Protein AF-A0A962QTX9-F1 (afdb_monomer_lite)

pLDDT: mean 82.23, std 19.07, range [38.94, 98.12]

Secondary structure (DSSP, 8-state):
----EEEBTTT--EEEGGG-EEEES---TT-SSEEEESS--TTEEPHHHHHHHHHHHHHHHHTT--------PPPPPPP-

Structure (mmCIF, N/CA/C/O backbone):
data_AF-A0A962QTX9-F1
#
_entry.id   AF-A0A962QTX9-F1
#
loop_
_atom_site.group_PDB
_atom_site.id
_atom_site.type_symbol
_atom_site.label_atom_id
_atom_site.label_alt_id
_atom_site.label_comp_id
_atom_site.label_asym_id
_atom_site.label_entity_id
_atom_site.label_seq_id
_atom_site.pdbx_PDB_ins_code
_atom_site.Cartn_x
_atom_site.Cartn_y
_atom_site.Cartn_z
_atom_site.occupancy
_atom_site.B_iso_or_equiv
_atom_site.auth_seq_id
_atom_site.auth_comp_id
_atom_site.auth_asym_id
_atom_site.auth_atom_id
_atom_site.pdbx_PDB_model_num
ATOM 1 N N . GLY A 1 1 ? 4.539 -19.786 10.481 1.00 78.88 1 GLY A N 1
ATOM 2 C CA . GLY A 1 1 ? 4.659 -18.962 9.259 1.00 78.88 1 GLY A CA 1
ATOM 3 C C . GLY A 1 1 ? 5.348 -17.657 9.606 1.00 78.88 1 GLY A C 1
ATOM 4 O O . GLY A 1 1 ? 5.539 -17.408 10.786 1.00 78.88 1 GLY A O 1
ATOM 5 N N . VAL A 1 2 ? 5.736 -16.850 8.616 1.00 91.44 2 VAL A N 1
ATOM 6 C CA . VAL A 1 2 ? 6.341 -15.522 8.849 1.00 91.44 2 VAL A CA 1
ATOM 7 C C . VAL A 1 2 ? 5.240 -14.473 8.926 1.00 91.44 2 VAL A C 1
ATOM 9 O O . VAL A 1 2 ? 4.445 -14.369 7.992 1.00 91.44 2 VAL A O 1
ATOM 12 N N . GLU A 1 3 ? 5.205 -13.685 9.993 1.00 93.50 3 GLU A N 1
ATOM 13 C CA . GLU A 1 3 ? 4.330 -12.515 10.121 1.00 93.50 3 GLU A CA 1
ATOM 14 C C . GLU A 1 3 ? 4.977 -11.300 9.456 1.00 93.50 3 GLU A C 1
ATOM 16 O O . GLU A 1 3 ? 6.194 -11.131 9.509 1.00 93.50 3 GLU A O 1
ATOM 21 N N . ILE A 1 4 ? 4.168 -10.479 8.790 1.00 94.06 4 ILE A N 1
ATOM 22 C CA . ILE A 1 4 ? 4.642 -9.283 8.094 1.00 94.06 4 ILE A CA 1
ATOM 23 C C . ILE A 1 4 ? 3.810 -8.116 8.600 1.00 94.06 4 ILE A C 1
A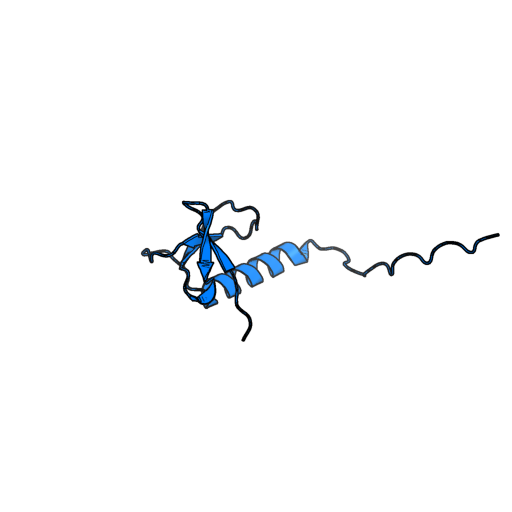TOM 25 O O . ILE A 1 4 ? 2.584 -8.141 8.514 1.00 94.06 4 ILE A O 1
ATOM 29 N N . TRP A 1 5 ? 4.493 -7.099 9.104 1.00 95.44 5 TRP A N 1
ATOM 30 C CA . TRP A 1 5 ? 3.874 -5.928 9.703 1.00 95.44 5 TRP A CA 1
ATOM 31 C C . TRP A 1 5 ? 4.183 -4.695 8.863 1.00 95.44 5 TRP A C 1
ATOM 33 O O . TRP A 1 5 ? 5.303 -4.524 8.382 1.00 95.44 5 TRP A O 1
ATOM 43 N N . VAL A 1 6 ? 3.185 -3.834 8.694 1.00 94.62 6 VAL A N 1
ATOM 44 C CA . VAL A 1 6 ? 3.314 -2.544 8.010 1.00 94.62 6 VAL A CA 1
ATOM 45 C C . VAL A 1 6 ? 2.656 -1.460 8.849 1.00 94.62 6 VAL A C 1
ATOM 47 O O . VAL A 1 6 ? 1.765 -1.730 9.650 1.00 94.62 6 VAL A O 1
ATOM 50 N N . THR A 1 7 ? 3.113 -0.228 8.693 1.00 95.50 7 THR A N 1
ATOM 51 C CA . THR A 1 7 ? 2.546 0.928 9.379 1.00 95.50 7 THR A CA 1
ATOM 52 C C . THR A 1 7 ? 1.376 1.504 8.575 1.00 95.50 7 THR A C 1
ATOM 54 O O . THR A 1 7 ? 1.526 1.778 7.383 1.00 95.50 7 THR A O 1
ATOM 57 N N . ASP A 1 8 ? 0.221 1.714 9.211 1.00 94.81 8 ASP A N 1
ATOM 58 C CA . ASP A 1 8 ? -0.917 2.421 8.620 1.00 94.81 8 ASP A CA 1
ATOM 59 C C . ASP A 1 8 ? -0.515 3.872 8.323 1.00 94.81 8 ASP A C 1
ATOM 61 O O . ASP A 1 8 ? -0.072 4.611 9.209 1.00 94.81 8 ASP A O 1
ATOM 65 N N . HIS A 1 9 ? -0.663 4.286 7.062 1.00 93.94 9 HIS A N 1
ATOM 66 C CA . HIS A 1 9 ? -0.180 5.583 6.577 1.00 93.94 9 HIS A CA 1
ATOM 67 C C . HIS A 1 9 ? -0.885 6.778 7.231 1.00 93.94 9 HIS A C 1
ATOM 69 O O . HIS A 1 9 ? -0.361 7.889 7.190 1.00 93.94 9 HIS A O 1
ATOM 75 N N . ARG A 1 10 ? -2.061 6.563 7.835 1.00 93.12 10 ARG A N 1
ATOM 76 C CA . ARG A 1 10 ? -2.908 7.620 8.403 1.00 93.12 10 ARG A CA 1
ATOM 77 C C . ARG A 1 10 ? -2.545 7.939 9.843 1.00 93.12 10 ARG A C 1
ATOM 79 O O . ARG A 1 10 ? -2.669 9.088 10.256 1.00 93.12 10 ARG A O 1
ATOM 86 N N . ASN A 1 11 ? -2.180 6.921 10.621 1.00 94.12 11 ASN A N 1
ATOM 87 C CA . ASN A 1 11 ? -2.076 7.040 12.076 1.00 94.12 11 ASN A CA 1
ATOM 88 C C . ASN A 1 11 ? -0.812 6.409 12.680 1.00 94.12 11 ASN A C 1
ATOM 90 O O . ASN A 1 11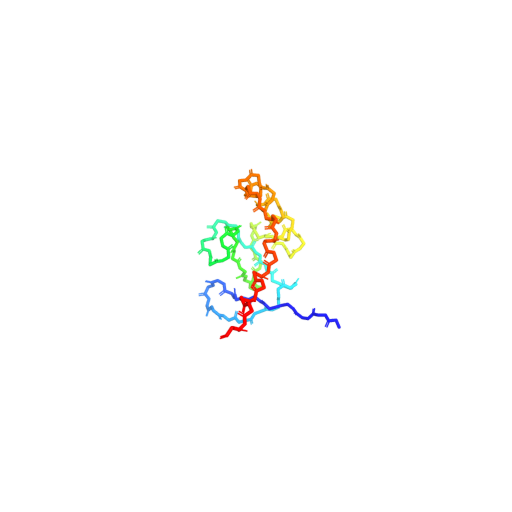 ? -0.606 6.530 13.885 1.00 94.12 11 ASN A O 1
ATOM 94 N N . GLY A 1 12 ? 0.035 5.752 11.883 1.00 93.12 12 GLY A N 1
ATOM 95 C CA . GLY A 1 12 ? 1.277 5.173 12.385 1.00 93.12 12 GLY A CA 1
ATOM 96 C C . GLY A 1 12 ? 1.118 3.832 13.112 1.00 93.12 12 GLY A C 1
ATOM 97 O O . GLY A 1 12 ? 2.090 3.341 13.682 1.00 93.12 12 GLY A O 1
ATOM 98 N N . GLN A 1 13 ? -0.075 3.232 13.144 1.00 96.50 13 GLN A N 1
ATOM 99 C CA . GLN A 1 13 ? -0.285 1.956 13.830 1.00 96.50 13 GLN A CA 1
ATOM 100 C C . GLN A 1 13 ? 0.263 0.781 13.023 1.00 96.50 13 GLN A C 1
ATOM 102 O O . GLN A 1 13 ? 0.153 0.744 11.803 1.00 96.50 13 GLN A O 1
ATOM 107 N N . TRP A 1 14 ? 0.820 -0.210 13.712 1.00 96.88 14 TRP A N 1
ATOM 108 C CA . TRP A 1 14 ? 1.230 -1.463 13.086 1.00 96.88 14 TRP A CA 1
ATOM 109 C C . TRP A 1 14 ? 0.012 -2.330 12.773 1.00 96.88 14 TRP A C 1
ATOM 111 O O . TRP A 1 14 ? -0.827 -2.566 13.642 1.00 96.88 14 TRP A O 1
ATOM 121 N N . ILE A 1 15 ? -0.067 -2.811 11.536 1.00 97.06 15 ILE A N 1
ATOM 122 C CA . ILE A 1 15 ? -1.141 -3.666 11.029 1.00 97.06 15 ILE A CA 1
ATOM 123 C C . ILE A 1 15 ? -0.548 -4.860 10.275 1.00 97.06 15 ILE A C 1
ATOM 125 O O . ILE A 1 15 ? 0.574 -4.786 9.761 1.00 97.06 15 ILE A O 1
ATOM 129 N N . ASP A 1 16 ? -1.293 -5.964 10.211 1.00 97.50 16 ASP A N 1
ATOM 130 C CA . ASP A 1 16 ? -0.900 -7.134 9.420 1.00 97.50 16 ASP A CA 1
ATOM 131 C C . ASP A 1 16 ? -0.946 -6.783 7.932 1.00 97.50 16 ASP A C 1
ATOM 133 O O . ASP A 1 16 ? -2.006 -6.489 7.376 1.00 97.50 16 ASP A O 1
ATOM 137 N N . ALA A 1 17 ? 0.214 -6.840 7.284 1.00 96.44 17 ALA A N 1
ATOM 138 C CA . ALA A 1 17 ? 0.371 -6.490 5.882 1.00 96.44 17 ALA A CA 1
ATOM 139 C C . ALA A 1 17 ? -0.499 -7.358 4.961 1.00 96.44 17 ALA A C 1
ATOM 141 O O . ALA A 1 17 ? -1.055 -6.860 3.986 1.00 96.44 17 ALA A O 1
ATOM 142 N N . ARG A 1 18 ? -0.677 -8.648 5.273 1.00 96.75 18 ARG A N 1
ATOM 143 C CA . ARG A 1 18 ? -1.437 -9.563 4.404 1.00 96.75 18 ARG A CA 1
ATOM 144 C C . ARG A 1 18 ? -2.929 -9.266 4.379 1.00 96.75 18 ARG A C 1
ATOM 146 O O . ARG A 1 18 ? -3.590 -9.617 3.408 1.00 96.75 18 ARG A O 1
ATOM 153 N N . ASN A 1 19 ? -3.426 -8.631 5.435 1.00 96.69 19 ASN A N 1
ATOM 154 C CA . ASN A 1 19 ? -4.827 -8.268 5.607 1.00 96.69 19 ASN A CA 1
ATOM 155 C C . ASN A 1 19 ? -5.069 -6.759 5.413 1.00 96.69 19 ASN A C 1
ATOM 157 O O . ASN A 1 19 ? -6.183 -6.283 5.628 1.00 96.69 19 ASN A O 1
ATOM 161 N N . ALA A 1 20 ? -4.037 -5.998 5.036 1.00 97.31 20 ALA A N 1
ATOM 162 C CA . ALA A 1 20 ? -4.136 -4.569 4.785 1.00 97.31 20 ALA A CA 1
ATOM 163 C C . ALA A 1 20 ? -4.607 -4.265 3.355 1.00 97.31 20 ALA A C 1
ATOM 165 O O . ALA A 1 20 ? -4.441 -5.059 2.426 1.00 97.31 20 ALA A O 1
ATOM 166 N N . TYR A 1 21 ? -5.126 -3.054 3.186 1.00 98.12 21 TYR A N 1
ATOM 167 C CA . TYR A 1 21 ? -5.438 -2.442 1.904 1.00 98.12 21 TYR A CA 1
ATOM 168 C C . TYR A 1 21 ? -4.400 -1.375 1.581 1.00 98.12 21 TYR A C 1
ATOM 170 O O . TYR A 1 21 ? -3.980 -0.611 2.452 1.00 98.12 21 TYR A O 1
ATOM 178 N N . TYR A 1 22 ? -3.995 -1.298 0.321 1.00 97.06 22 TYR A N 1
ATOM 179 C CA . TYR A 1 22 ? -2.914 -0.430 -0.123 1.00 97.06 22 TYR A CA 1
ATOM 180 C C . TYR A 1 22 ? -3.441 0.620 -1.089 1.00 97.06 22 TYR A C 1
ATOM 182 O O . TYR A 1 22 ? -3.906 0.299 -2.178 1.00 97.06 22 TYR A O 1
ATOM 190 N N . VAL A 1 23 ? -3.356 1.890 -0.702 1.00 96.12 23 VAL A N 1
ATOM 191 C CA . VAL A 1 23 ? -3.703 3.015 -1.577 1.00 96.12 23 VAL A CA 1
ATOM 192 C C . VAL A 1 23 ? -2.484 3.456 -2.385 1.00 96.12 23 VAL A C 1
ATOM 194 O O . VAL A 1 23 ? -1.379 3.579 -1.846 1.00 96.12 23 VAL A O 1
ATOM 197 N N . THR A 1 24 ? -2.686 3.723 -3.672 1.00 93.69 24 THR A N 1
ATOM 198 C CA . THR A 1 24 ? -1.655 4.259 -4.570 1.00 93.69 24 THR A CA 1
ATOM 199 C C . THR A 1 24 ? -1.489 5.776 -4.416 1.00 93.69 24 THR A C 1
ATOM 201 O O . THR A 1 24 ? -2.339 6.455 -3.839 1.00 93.69 24 THR A O 1
ATOM 204 N N . GLY A 1 25 ? -0.399 6.333 -4.950 1.00 89.81 25 GLY A N 1
ATOM 205 C CA . GLY A 1 25 ? -0.128 7.776 -4.943 1.00 89.81 25 GLY A CA 1
ATOM 206 C C . GLY A 1 25 ? 0.365 8.321 -3.599 1.00 89.81 25 GLY A C 1
ATOM 207 O O . GLY A 1 25 ? 0.326 9.529 -3.370 1.00 89.81 25 GLY A O 1
ATOM 208 N N . ARG A 1 26 ? 0.819 7.454 -2.685 1.00 89.50 26 ARG A N 1
ATOM 209 C CA . ARG A 1 26 ? 1.335 7.870 -1.373 1.00 89.50 26 ARG A CA 1
ATOM 210 C C . ARG A 1 26 ? 2.851 7.970 -1.368 1.00 89.50 26 ARG A C 1
ATOM 212 O O . ARG A 1 26 ? 3.551 7.035 -1.739 1.00 89.50 26 ARG A O 1
ATOM 219 N N . HIS A 1 27 ? 3.350 9.088 -0.856 1.00 87.75 27 HIS A N 1
ATOM 220 C CA . HIS A 1 27 ? 4.772 9.292 -0.607 1.00 87.75 27 HIS A CA 1
ATOM 221 C C . HIS A 1 27 ? 5.104 8.763 0.790 1.00 87.75 27 HIS A C 1
ATOM 223 O O . HIS A 1 27 ? 5.004 9.480 1.781 1.00 87.75 27 HIS A O 1
ATOM 229 N N . THR A 1 28 ? 5.450 7.482 0.869 1.00 85.00 28 THR A N 1
ATOM 230 C CA . THR A 1 28 ? 5.931 6.837 2.098 1.00 85.00 28 THR A CA 1
ATOM 231 C C . THR A 1 28 ? 7.445 6.673 2.054 1.00 85.00 28 THR A C 1
ATOM 233 O O . THR A 1 28 ? 8.046 6.741 0.982 1.00 85.00 28 THR A O 1
ATOM 236 N N . SER A 1 29 ? 8.093 6.420 3.194 1.00 81.75 29 SER A N 1
ATOM 237 C CA . SER A 1 29 ? 9.549 6.202 3.239 1.00 81.75 29 SER A CA 1
ATOM 238 C C . SER A 1 29 ? 10.017 5.032 2.365 1.00 81.75 29 SER A C 1
ATOM 240 O O . SER A 1 29 ? 11.164 5.021 1.941 1.00 81.75 29 SER A O 1
ATOM 242 N N . MET A 1 30 ? 9.132 4.078 2.054 1.00 83.94 30 MET A N 1
ATOM 243 C CA . MET A 1 30 ? 9.431 2.968 1.146 1.00 83.94 30 MET A CA 1
ATOM 244 C C . MET A 1 30 ? 9.433 3.369 -0.340 1.00 83.94 30 MET A C 1
ATOM 246 O O . MET A 1 30 ? 9.868 2.586 -1.167 1.00 83.94 30 MET A O 1
ATOM 250 N N . GLN A 1 31 ? 8.930 4.557 -0.697 1.00 87.06 31 GLN A N 1
ATOM 251 C CA . GLN A 1 31 ? 8.974 5.144 -2.049 1.00 87.06 31 GLN A CA 1
ATOM 252 C C . GLN A 1 31 ? 8.353 4.311 -3.194 1.00 87.06 31 GLN A C 1
ATOM 254 O O . GLN A 1 31 ? 8.455 4.692 -4.353 1.00 87.06 31 GLN A O 1
ATOM 259 N N . TYR A 1 32 ? 7.587 3.258 -2.898 1.00 91.56 32 TYR A N 1
ATOM 260 C CA . TYR A 1 32 ? 6.823 2.502 -3.906 1.00 91.56 32 TYR A CA 1
ATOM 261 C C . TYR A 1 32 ? 5.492 3.162 -4.312 1.00 91.56 32 TYR A C 1
ATOM 263 O O . TYR A 1 32 ? 4.65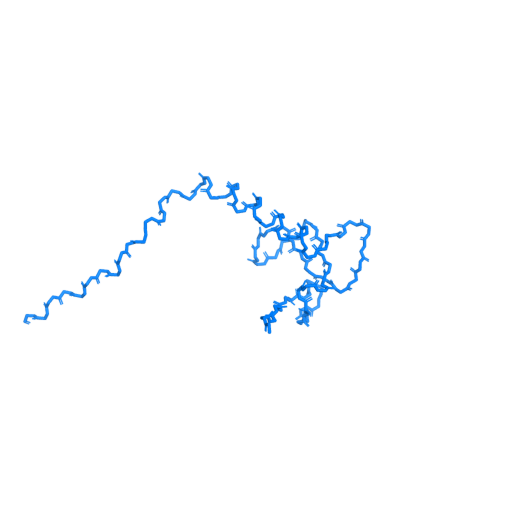2 2.547 -4.967 1.00 91.56 32 TYR A O 1
ATOM 271 N N . GLY A 1 33 ? 5.234 4.401 -3.886 1.00 93.50 33 GLY A N 1
ATOM 272 C CA . GLY A 1 33 ? 3.959 5.066 -4.164 1.00 93.50 33 GLY A CA 1
ATOM 273 C C . GLY A 1 33 ? 2.758 4.443 -3.436 1.00 93.50 33 GLY A C 1
ATOM 274 O O . GLY A 1 33 ? 1.621 4.698 -3.831 1.00 93.50 33 GLY A O 1
ATOM 275 N N . LEU A 1 34 ? 2.989 3.617 -2.409 1.00 95.75 34 LEU A N 1
ATOM 276 C CA . LEU A 1 34 ? 1.959 2.883 -1.668 1.00 95.75 34 LEU A CA 1
ATOM 277 C C . LEU A 1 34 ? 1.878 3.334 -0.210 1.00 95.75 34 LEU A C 1
ATOM 279 O O . LEU A 1 34 ? 2.901 3.602 0.423 1.00 95.75 34 LEU A O 1
ATOM 283 N N . GLY A 1 35 ? 0.660 3.351 0.335 1.00 95.62 35 GLY A N 1
ATOM 284 C CA . GLY A 1 35 ? 0.390 3.471 1.769 1.00 95.62 35 GLY A CA 1
ATOM 285 C C . GLY A 1 35 ? -0.602 2.406 2.230 1.00 95.62 35 GLY A C 1
ATOM 286 O O . GLY A 1 35 ? -1.622 2.202 1.577 1.00 95.62 35 GLY A O 1
ATOM 287 N N . ALA A 1 36 ? -0.315 1.737 3.347 1.00 96.88 36 ALA A N 1
ATOM 288 C CA . ALA A 1 36 ? -1.171 0.689 3.904 1.00 96.88 36 ALA A CA 1
ATOM 289 C C . ALA A 1 36 ? -2.250 1.264 4.836 1.00 96.88 36 ALA A C 1
ATOM 291 O O . ALA A 1 36 ? -2.010 2.261 5.516 1.00 96.88 36 ALA A O 1
ATOM 292 N N . GLN A 1 37 ? -3.424 0.637 4.885 1.00 96.25 37 GLN A N 1
ATOM 293 C CA . GLN A 1 37 ? -4.523 0.976 5.788 1.00 96.25 37 GLN A CA 1
ATOM 294 C C . GLN A 1 37 ? -5.423 -0.239 6.061 1.00 96.25 37 GLN A C 1
ATOM 296 O O . GLN A 1 37 ? -5.467 -1.181 5.279 1.00 96.25 37 GLN A O 1
ATOM 301 N N . THR A 1 38 ? -6.184 -0.214 7.154 1.00 95.00 38 THR A N 1
ATOM 302 C CA . THR A 1 38 ? -7.114 -1.305 7.519 1.00 95.00 38 THR A CA 1
ATOM 303 C C . THR A 1 38 ? -8.442 -1.308 6.758 1.00 95.00 38 THR A C 1
ATOM 305 O O . THR A 1 38 ? -9.149 -2.310 6.781 1.00 95.00 38 THR A O 1
ATOM 308 N N . GLY A 1 39 ? -8.813 -0.195 6.119 1.00 91.88 39 GLY A N 1
ATOM 309 C CA . GLY A 1 39 ? -10.101 -0.047 5.434 1.00 91.88 39 GLY A CA 1
ATOM 310 C C . GLY A 1 39 ? -9.973 -0.135 3.919 1.00 91.88 39 GLY A C 1
ATOM 311 O O . GLY A 1 39 ? -9.090 0.497 3.342 1.00 91.88 39 GLY A O 1
ATOM 312 N N . GLU A 1 40 ? -10.881 -0.861 3.278 1.00 92.75 40 GLU A N 1
ATOM 313 C CA . GLU A 1 40 ? -11.002 -0.875 1.822 1.00 92.75 40 GLU A CA 1
ATOM 314 C C . GLU A 1 40 ? -11.580 0.453 1.319 1.00 92.75 40 GLU A C 1
ATOM 316 O O . GLU A 1 40 ? -12.449 1.060 1.949 1.00 92.75 40 GLU A O 1
ATOM 321 N N . THR A 1 41 ? -11.105 0.905 0.164 1.00 88.12 41 THR A N 1
ATOM 322 C CA . THR A 1 41 ? -11.749 1.974 -0.610 1.00 88.12 41 THR A CA 1
ATOM 323 C C . THR A 1 41 ? -11.834 1.536 -2.069 1.00 88.12 41 THR A C 1
ATOM 325 O O . THR A 1 41 ? -11.166 0.581 -2.450 1.00 88.12 41 THR A O 1
ATOM 328 N N . ALA A 1 42 ? -12.605 2.235 -2.904 1.00 85.44 42 ALA A N 1
ATOM 329 C CA . ALA A 1 42 ? -12.786 1.853 -4.310 1.00 85.44 42 ALA A CA 1
ATOM 330 C C . ALA A 1 42 ? -11.464 1.636 -5.082 1.00 85.44 42 ALA A C 1
ATOM 332 O O . ALA A 1 42 ? -11.415 0.796 -5.974 1.00 85.44 42 ALA A O 1
ATOM 333 N N . ASP A 1 43 ? -10.395 2.336 -4.688 1.00 87.88 43 ASP A N 1
ATOM 334 C CA . ASP A 1 43 ? -9.110 2.346 -5.393 1.00 87.88 43 ASP A CA 1
ATOM 335 C C . ASP A 1 43 ? -7.972 1.648 -4.620 1.00 87.88 43 ASP A C 1
ATOM 337 O O . ASP A 1 43 ? -6.792 1.898 -4.876 1.00 87.88 43 ASP A O 1
ATOM 341 N N . THR A 1 44 ? -8.285 0.802 -3.630 1.00 94.62 44 THR A N 1
ATOM 342 C CA . THR A 1 44 ? -7.247 0.052 -2.902 1.00 94.62 44 THR A CA 1
ATOM 343 C C . THR A 1 44 ? -6.823 -1.225 -3.612 1.00 94.62 44 THR A C 1
ATOM 345 O O . THR A 1 44 ? -7.628 -1.938 -4.203 1.00 94.62 44 THR A O 1
ATOM 348 N N . LEU A 1 45 ? -5.544 -1.559 -3.467 1.00 97.06 45 LEU A N 1
ATOM 349 C CA . LEU A 1 45 ? -4.971 -2.850 -3.815 1.00 97.06 45 LEU A CA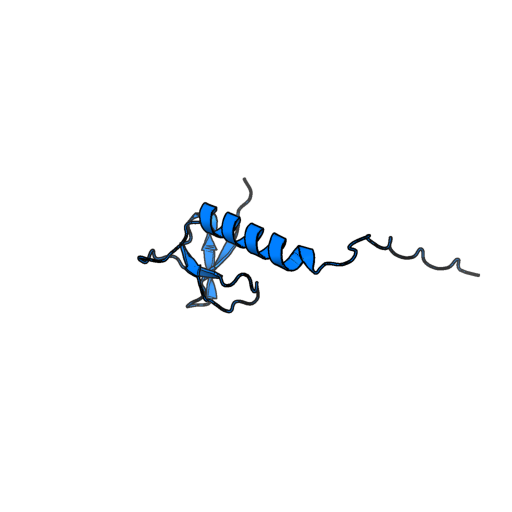 1
ATOM 350 C C . LEU A 1 45 ? -4.992 -3.774 -2.592 1.00 97.06 45 LEU A C 1
ATOM 352 O O . LEU A 1 45 ? -4.708 -3.339 -1.475 1.00 97.06 45 LEU A O 1
ATOM 356 N N . ASP A 1 46 ? -5.272 -5.055 -2.807 1.00 96.81 46 ASP A N 1
ATOM 357 C CA . ASP A 1 46 ? -4.973 -6.095 -1.820 1.00 96.81 46 ASP A CA 1
ATOM 358 C C . ASP A 1 46 ? -3.459 -6.368 -1.741 1.00 96.81 46 ASP A C 1
ATOM 360 O O . ASP A 1 46 ? -2.663 -5.868 -2.545 1.00 96.81 46 ASP A O 1
ATOM 364 N N . PHE A 1 47 ? -3.050 -7.192 -0.776 1.00 95.88 47 PHE A N 1
ATOM 365 C CA . PHE A 1 47 ? -1.646 -7.546 -0.569 1.00 95.88 47 PHE A CA 1
ATOM 366 C C . PHE A 1 47 ? -0.966 -8.141 -1.813 1.00 95.88 47 PHE A C 1
ATOM 368 O O . PHE A 1 47 ? 0.195 -7.831 -2.088 1.00 95.88 47 PHE A O 1
ATOM 375 N N . ALA A 1 48 ? -1.662 -8.985 -2.581 1.00 96.88 48 ALA A N 1
ATOM 376 C CA . ALA A 1 48 ? -1.079 -9.623 -3.758 1.00 96.88 48 ALA A CA 1
ATOM 377 C C . ALA A 1 48 ? -0.807 -8.589 -4.858 1.00 96.88 48 ALA A C 1
ATOM 379 O O . ALA A 1 48 ? 0.303 -8.523 -5.385 1.00 96.88 48 ALA A O 1
ATOM 380 N N . ARG A 1 49 ? -1.779 -7.717 -5.134 1.00 97.50 49 ARG A N 1
ATOM 381 C CA . ARG A 1 49 ? -1.645 -6.633 -6.115 1.00 97.50 49 ARG A CA 1
ATOM 382 C C . ARG A 1 49 ? -0.620 -5.584 -5.693 1.00 97.50 49 ARG A C 1
ATOM 384 O O . ARG A 1 49 ? 0.113 -5.078 -6.539 1.00 97.50 49 ARG A O 1
ATOM 391 N N . ALA A 1 50 ? -0.538 -5.273 -4.400 1.00 96.38 50 ALA A N 1
ATOM 392 C CA . ALA A 1 50 ? 0.483 -4.379 -3.862 1.00 96.38 50 ALA A CA 1
ATOM 393 C C . ALA A 1 50 ? 1.896 -4.947 -4.064 1.00 96.38 50 ALA A C 1
ATOM 395 O O . ALA A 1 50 ? 2.800 -4.219 -4.472 1.00 96.38 50 ALA A O 1
ATOM 396 N N . ARG A 1 51 ? 2.083 -6.254 -3.843 1.00 95.81 51 ARG A N 1
ATOM 397 C CA . ARG A 1 51 ? 3.357 -6.934 -4.102 1.00 95.81 51 ARG A CA 1
ATOM 398 C C . ARG A 1 51 ? 3.743 -6.875 -5.581 1.00 95.81 51 ARG A C 1
ATOM 400 O O . ARG A 1 51 ? 4.881 -6.540 -5.894 1.00 95.81 51 ARG A O 1
ATOM 407 N N . ASP A 1 52 ? 2.805 -7.147 -6.483 1.00 96.56 52 ASP A N 1
ATOM 408 C CA . ASP A 1 52 ? 3.063 -7.080 -7.926 1.00 96.56 52 ASP A CA 1
ATOM 409 C C . ASP A 1 52 ? 3.408 -5.647 -8.378 1.00 96.56 52 ASP A C 1
ATOM 411 O O . ASP A 1 52 ? 4.266 -5.444 -9.238 1.00 96.56 52 ASP A O 1
ATOM 415 N N . HIS A 1 53 ? 2.782 -4.635 -7.766 1.00 94.62 53 HIS A N 1
ATOM 416 C CA . HIS A 1 53 ? 3.111 -3.224 -7.986 1.00 94.62 53 HIS A CA 1
ATOM 417 C C . HIS A 1 53 ? 4.534 -2.881 -7.529 1.00 94.62 53 HIS A C 1
ATOM 419 O O . HIS A 1 53 ? 5.264 -2.227 -8.272 1.00 94.62 53 HIS A O 1
ATOM 425 N N . ILE A 1 54 ? 4.946 -3.354 -6.347 1.00 92.38 54 ILE A N 1
ATOM 426 C CA . ILE A 1 54 ? 6.316 -3.187 -5.839 1.00 92.38 54 ILE A CA 1
ATOM 427 C C . ILE A 1 54 ? 7.322 -3.789 -6.821 1.00 92.38 54 ILE A C 1
ATOM 429 O O . ILE A 1 54 ? 8.234 -3.083 -7.237 1.00 92.38 54 ILE A O 1
ATOM 433 N N . TYR A 1 55 ? 7.119 -5.032 -7.272 1.00 92.44 55 TYR A N 1
ATOM 434 C CA . TYR A 1 55 ? 8.035 -5.667 -8.226 1.00 92.44 55 TYR A CA 1
ATOM 435 C C . TYR A 1 55 ? 8.138 -4.919 -9.555 1.00 92.44 55 TYR A C 1
ATOM 437 O O . TYR A 1 55 ? 9.228 -4.807 -10.110 1.00 92.44 55 TYR A O 1
ATOM 445 N N . ARG A 1 56 ? 7.034 -4.355 -10.058 1.00 91.38 56 ARG A N 1
ATOM 446 C CA . ARG A 1 56 ? 7.065 -3.520 -11.268 1.00 91.38 56 ARG A CA 1
ATOM 447 C C . ARG A 1 56 ? 7.895 -2.254 -11.066 1.00 91.38 56 ARG A C 1
ATOM 449 O O . ARG A 1 56 ? 8.632 -1.861 -11.965 1.00 91.38 56 ARG A O 1
ATOM 456 N N . ILE A 1 57 ? 7.767 -1.607 -9.909 1.00 87.94 57 ILE A N 1
ATOM 457 C CA . ILE A 1 57 ? 8.596 -0.446 -9.573 1.00 87.94 57 ILE A CA 1
ATOM 458 C C . ILE A 1 57 ? 10.061 -0.874 -9.484 1.00 87.94 57 ILE A C 1
ATOM 460 O O . ILE A 1 57 ? 10.907 -0.261 -10.125 1.00 87.94 57 ILE A O 1
ATOM 464 N N . GLU A 1 58 ? 10.369 -1.947 -8.759 1.00 87.38 58 GLU A N 1
ATOM 465 C CA . GLU A 1 58 ? 11.738 -2.459 -8.656 1.00 87.38 58 GLU A CA 1
ATOM 466 C C . GLU A 1 58 ? 12.334 -2.767 -10.026 1.00 87.38 58 GLU A C 1
ATOM 468 O O . GLU A 1 58 ? 13.464 -2.381 -10.274 1.00 87.38 58 GLU A O 1
ATOM 473 N N . GLU A 1 59 ? 11.587 -3.367 -10.952 1.00 86.31 59 GLU A N 1
ATOM 474 C CA . GLU A 1 59 ? 12.042 -3.586 -12.329 1.00 86.31 59 GLU A CA 1
ATOM 475 C C . GLU A 1 59 ? 12.383 -2.264 -13.039 1.00 86.31 59 GLU A C 1
ATOM 477 O O . GLU A 1 59 ? 13.456 -2.136 -13.627 1.00 86.31 59 GLU A O 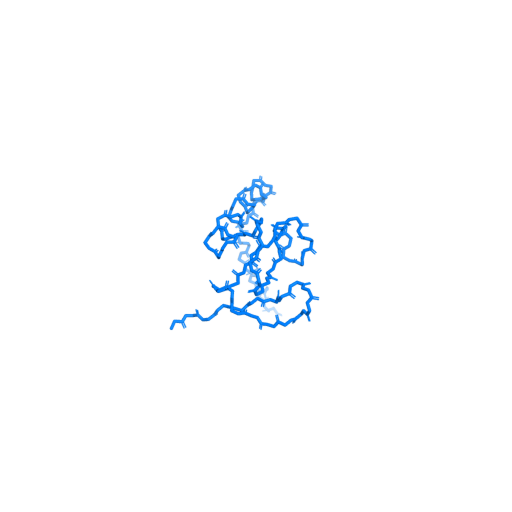1
ATOM 482 N N . GLN A 1 60 ? 11.525 -1.247 -12.934 1.00 79.88 60 GLN A N 1
ATOM 483 C CA . GLN A 1 60 ? 11.750 0.066 -13.553 1.00 79.88 60 GLN A CA 1
ATOM 484 C C . GLN A 1 60 ? 12.986 0.788 -12.994 1.00 79.88 60 GLN A C 1
ATOM 486 O O . GLN A 1 60 ? 13.752 1.394 -13.751 1.00 79.88 60 GLN A O 1
ATOM 491 N N . PHE A 1 61 ? 13.199 0.719 -11.679 1.00 70.88 61 PHE A N 1
ATOM 492 C CA . PHE A 1 61 ? 14.339 1.357 -11.017 1.00 70.88 61 PHE A CA 1
ATOM 493 C C . PHE A 1 61 ? 15.619 0.505 -11.083 1.00 70.88 61 PHE A C 1
ATOM 495 O O . PHE A 1 61 ? 16.710 1.068 -11.157 1.00 70.88 61 PHE A O 1
ATOM 502 N N . ASN A 1 62 ? 15.519 -0.824 -11.181 1.00 60.22 62 ASN A N 1
ATOM 503 C CA . ASN A 1 62 ? 16.666 -1.724 -11.359 1.00 60.22 62 ASN A CA 1
ATOM 504 C C . ASN A 1 62 ? 17.300 -1.609 -12.749 1.00 60.22 62 ASN A C 1
ATOM 506 O O . ASN A 1 62 ? 18.470 -1.945 -12.904 1.00 60.22 62 ASN A O 1
ATOM 510 N N . ILE A 1 63 ? 16.598 -1.051 -13.740 1.00 52.97 63 ILE A N 1
ATOM 511 C CA . ILE A 1 63 ? 17.201 -0.692 -15.037 1.00 52.97 63 ILE A CA 1
ATOM 512 C C . ILE A 1 63 ? 18.212 0.471 -14.887 1.00 52.97 63 ILE A C 1
ATOM 514 O O . ILE A 1 63 ? 19.078 0.649 -15.740 1.00 52.97 63 ILE A O 1
ATOM 518 N N . HIS A 1 64 ? 18.175 1.217 -13.773 1.00 46.53 64 HIS A N 1
ATOM 519 C CA . HIS A 1 64 ? 19.156 2.259 -13.431 1.00 46.53 64 HIS A CA 1
ATOM 520 C C . HIS A 1 64 ? 20.174 1.810 -12.362 1.00 46.53 64 HIS A C 1
ATOM 522 O O . HIS A 1 64 ? 21.076 2.571 -12.009 1.00 46.53 64 HIS A O 1
ATOM 528 N N . GLY A 1 65 ? 20.070 0.570 -11.871 1.00 46.94 65 GLY A N 1
ATOM 529 C CA . GLY A 1 65 ? 21.021 -0.058 -10.956 1.00 46.94 65 GLY A CA 1
ATOM 530 C C . GLY A 1 65 ? 22.206 -0.646 -11.712 1.00 46.94 65 GLY A C 1
ATOM 531 O O . GLY A 1 65 ? 22.352 -1.863 -11.804 1.00 46.94 65 GLY A O 1
ATOM 532 N N . GLY A 1 66 ? 23.049 0.218 -12.277 1.00 47.50 66 GLY A N 1
ATOM 533 C CA . GLY A 1 66 ? 24.379 -0.187 -12.711 1.00 47.50 66 GLY A CA 1
ATOM 534 C C . GLY A 1 66 ? 25.090 -0.901 -11.56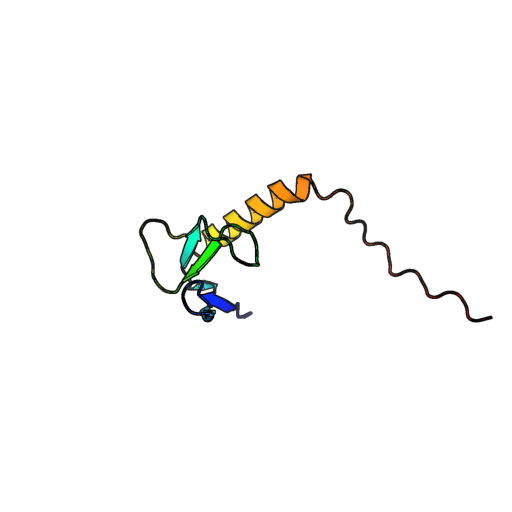1 1.00 47.50 66 GLY A C 1
ATOM 535 O O . GLY A 1 66 ? 25.311 -0.310 -10.513 1.00 47.50 66 GLY A O 1
ATOM 536 N N . ASN A 1 67 ? 25.426 -2.167 -11.782 1.00 44.09 67 ASN A N 1
ATOM 537 C CA . ASN A 1 67 ? 26.362 -2.953 -10.994 1.00 44.09 67 ASN A CA 1
ATOM 538 C C . ASN A 1 67 ? 26.096 -3.037 -9.471 1.00 44.09 67 ASN A C 1
ATOM 540 O O . ASN A 1 67 ? 26.665 -2.292 -8.677 1.00 44.09 67 ASN A O 1
ATOM 544 N N . LEU A 1 68 ? 25.299 -4.025 -9.053 1.00 49.22 68 LEU A N 1
ATOM 545 C CA . LEU A 1 68 ? 25.418 -4.623 -7.719 1.00 49.22 68 LEU A CA 1
ATOM 546 C C . LEU A 1 68 ? 26.237 -5.923 -7.804 1.00 49.22 68 LEU A C 1
ATOM 548 O O . LEU A 1 68 ? 25.814 -6.969 -7.317 1.00 49.22 68 LEU A O 1
ATOM 552 N N . GLU A 1 69 ? 27.420 -5.885 -8.423 1.00 43.03 69 GLU A N 1
ATOM 553 C CA . GLU A 1 69 ? 28.511 -6.719 -7.926 1.00 43.03 69 GLU A CA 1
ATOM 554 C C . GLU A 1 69 ? 28.718 -6.309 -6.471 1.00 43.03 69 GLU A C 1
ATOM 556 O O . GLU A 1 69 ? 29.022 -5.160 -6.162 1.00 43.03 69 GLU A O 1
ATOM 561 N N . HIS A 1 70 ? 28.483 -7.247 -5.567 1.00 41.41 70 HIS A N 1
ATOM 562 C CA . HIS A 1 70 ? 28.944 -7.171 -4.195 1.00 41.41 70 HIS A CA 1
ATOM 563 C C . HIS A 1 70 ? 30.473 -7.004 -4.254 1.00 41.41 70 HIS A C 1
ATOM 565 O O . HIS A 1 70 ? 31.135 -7.981 -4.614 1.00 41.41 70 HIS A O 1
ATOM 571 N N . PRO A 1 71 ? 31.087 -5.835 -3.953 1.00 38.94 71 PRO A N 1
ATOM 572 C CA . PRO A 1 71 ? 32.489 -5.886 -3.600 1.00 38.94 71 PRO A CA 1
ATOM 573 C C . PRO A 1 71 ? 32.520 -6.723 -2.327 1.00 38.94 71 PRO A C 1
ATOM 575 O O . PRO A 1 71 ? 31.927 -6.344 -1.313 1.00 38.94 71 PRO A O 1
ATOM 578 N N . GLU A 1 72 ? 33.143 -7.897 -2.403 1.00 48.31 72 GLU A N 1
ATOM 579 C CA . GLU A 1 72 ? 33.529 -8.627 -1.205 1.00 48.31 72 GLU A CA 1
ATOM 580 C C . GLU A 1 72 ? 34.133 -7.617 -0.219 1.00 48.31 72 GLU A C 1
ATOM 582 O O . GLU A 1 72 ? 34.881 -6.729 -0.654 1.00 48.31 72 GLU A O 1
ATOM 587 N N . PRO A 1 73 ? 33.792 -7.672 1.081 1.00 46.34 73 PRO A N 1
ATOM 588 C CA . PRO A 1 73 ? 34.400 -6.765 2.038 1.00 46.34 73 PRO A CA 1
ATOM 589 C C . PRO A 1 73 ? 35.913 -6.900 1.892 1.00 46.34 73 PRO A C 1
ATOM 591 O O . PRO A 1 73 ? 36.457 -7.995 2.048 1.00 46.34 73 PRO A O 1
ATOM 594 N N . ALA A 1 74 ? 36.574 -5.798 1.520 1.00 53.50 74 ALA A N 1
ATOM 595 C CA . ALA A 1 74 ? 38.014 -5.772 1.334 1.00 53.50 74 ALA A CA 1
ATOM 596 C C . ALA A 1 74 ? 38.663 -6.427 2.557 1.00 53.50 74 ALA A C 1
ATOM 598 O O . ALA A 1 74 ? 38.434 -6.000 3.693 1.00 53.50 74 ALA A O 1
ATOM 599 N N . SER A 1 75 ? 39.421 -7.501 2.320 1.00 54.38 75 SER A N 1
ATOM 600 C CA . SER A 1 75 ? 40.173 -8.170 3.378 1.00 54.38 75 SER A CA 1
ATOM 601 C C . SER A 1 75 ? 40.998 -7.116 4.125 1.00 54.38 75 SER A C 1
ATOM 603 O O . SER A 1 75 ? 41.641 -6.289 3.468 1.00 54.38 75 SER A O 1
ATOM 605 N N . PRO A 1 76 ? 40.985 -7.094 5.471 1.00 56.62 76 PRO A N 1
ATOM 606 C CA . PRO A 1 76 ? 41.803 -6.145 6.214 1.00 56.62 76 PRO A CA 1
ATOM 607 C C . PRO A 1 76 ? 43.279 -6.341 5.830 1.00 56.62 76 PRO A C 1
ATOM 609 O O . PRO A 1 76 ? 43.703 -7.482 5.614 1.00 56.62 76 PRO A O 1
ATOM 612 N N . PRO A 1 77 ? 44.074 -5.260 5.710 1.00 52.22 77 PRO A N 1
ATOM 613 C CA . PRO A 1 77 ? 45.478 -5.392 5.344 1.00 52.22 77 PRO A CA 1
ATOM 614 C C . PRO A 1 77 ? 46.217 -6.242 6.390 1.00 52.22 77 PRO A C 1
ATOM 616 O O . PRO A 1 77 ? 45.883 -6.174 7.578 1.00 52.22 77 PRO A O 1
ATOM 619 N N . PRO A 1 78 ? 47.226 -7.037 5.986 1.00 51.28 78 PRO A N 1
ATOM 620 C CA . PRO A 1 78 ? 48.007 -7.813 6.935 1.00 51.28 78 PRO A CA 1
ATOM 621 C C . PRO A 1 78 ? 48.717 -6.867 7.907 1.00 51.28 78 PRO A C 1
ATOM 623 O O . PRO A 1 78 ? 49.385 -5.917 7.494 1.00 51.28 78 PRO A O 1
ATOM 626 N N . ILE A 1 79 ? 48.557 -7.143 9.202 1.00 55.22 79 ILE A N 1
ATOM 627 C CA . ILE A 1 79 ? 49.285 -6.468 10.276 1.00 55.22 79 ILE A CA 1
ATOM 628 C C . ILE A 1 79 ? 50.773 -6.750 10.055 1.00 55.22 79 ILE A C 1
ATOM 630 O O . ILE A 1 79 ? 51.175 -7.914 9.983 1.00 55.22 79 ILE A O 1
ATOM 634 N N . ARG A 1 80 ? 51.564 -5.688 9.908 1.00 50.81 80 ARG A N 1
ATOM 635 C CA . ARG A 1 80 ? 53.020 -5.750 9.796 1.00 50.81 80 ARG A CA 1
ATOM 636 C C . ARG A 1 80 ? 53.664 -5.266 11.083 1.00 50.81 80 ARG A C 1
ATOM 638 O O . ARG A 1 80 ? 53.130 -4.291 11.655 1.00 50.81 80 ARG A O 1
#

Radius of gyration: 18.15 Å; chains: 1; bounding box: 66×28×29 Å

Foldseek 3Di:
DDWDWDAAPPPRDIDGLQQWWWAAQDDDPVRLRIGTDNDDDPRTDGSVVSVVSSVVVCVVCVVVVDDPPPPDPPDPDDDD

Sequence (80 aa):
GVEIWVTDHRNGQWIDARNAYYVTGRHTSMQYGLGAQTGETADTLDFARARDHIYRIEEQFNIHGGNLEHPEPASPPPIR